Protein AF-A0A2E0SE23-F1 (afdb_monomer)

Foldseek 3Di:
DDDDDFQDKFKWWLVLVVLQLVCLVVAWDQFQPPDDPPPGGGDGDQWWKWKDDQFTWIHGSGDDDPPGGIIGTVQRDNVPHDPVRNQVVCCSAVRNDIDMDIDDSVVVVVQSVQADTIWMFTDDPPDTDIFHCHPVSNGDDDDPDPDDDDDPVVVVVVVPPVVPPD

Mean predicted aligned error: 10.7 Å

pLDDT: mean 74.83, std 22.41, range [27.55, 98.5]

Sequence (166 aa):
MKEIKLKSFLLFNKEKIQEVIDWAVKNPKETGDWYGGYDEPPKKSPTVLIVGDQGVYFMTGGAVTDDHPIAYANGCDPDKDEFDDWWAKKGSTWGGDDGVEVFNLAAIQGVINECTKNMIVGFNEKELTLLPDGPDGEIHLTVSTPSSRMTAEEAARIINEDTKAE

Secondary structure (DSSP, 8-state):
------SEEEEEEHHHHHHHHHHHHHS--SS-SS-S-TTSPPPPSS-EEEEEESEEEEEESS---TT---EEBTT--TTTS-HHHHHHHHHHHT-SS-EEEEEPHHHHHHHHHH-SSEEEEEE-SS-EEEEE--TTS--------------HHHHHHHHTTGGG--

Radius of gyration: 17.36 Å; Cα contacts (8 Å, |Δi|>4): 300; chains: 1; bounding box: 45×38×45 Å

Solvent-accessible surface area (backbone atoms only — not comparable to full-atom values): 9525 Å² total; per-residue (Å²): 129,57,86,79,80,60,78,35,68,44,45,28,53,37,67,45,46,48,49,21,51,54,47,9,66,75,35,56,27,85,45,19,86,85,52,45,58,102,87,41,79,42,49,62,32,53,25,38,28,40,38,35,67,90,24,33,31,37,32,47,30,14,66,80,56,99,81,55,54,70,26,44,24,72,62,16,34,73,94,79,36,58,68,73,56,17,51,52,46,31,41,74,55,82,34,84,64,72,48,72,49,82,44,58,50,70,61,56,50,54,40,53,73,56,26,71,60,28,37,33,44,32,31,46,98,86,49,77,45,82,40,33,27,26,96,82,71,50,75,64,73,79,55,90,73,87,84,87,89,80,59,76,73,65,58,61,58,63,64,64,62,74,74,65,80,122

Structure (mmCIF, N/CA/C/O backbone):
data_AF-A0A2E0SE23-F1
#
_entry.id   AF-A0A2E0SE23-F1
#
loop_
_atom_site.group_PDB
_atom_site.id
_atom_site.type_symbol
_atom_site.label_atom_id
_atom_site.label_alt_id
_atom_site.label_comp_id
_atom_site.label_asym_id
_atom_site.label_entity_id
_atom_site.label_seq_id
_atom_site.pdbx_PDB_ins_code
_atom_site.Cartn_x
_atom_site.Cartn_y
_atom_site.Cartn_z
_atom_site.occupancy
_atom_site.B_iso_or_equiv
_atom_site.auth_seq_id
_atom_site.auth_comp_id
_atom_site.auth_asym_id
_atom_site.auth_atom_id
_atom_site.pdbx_PDB_model_num
ATOM 1 N N . MET A 1 1 ? -20.226 15.364 11.216 1.00 36.78 1 MET A N 1
ATOM 2 C CA . MET A 1 1 ? -19.385 14.313 10.608 1.00 36.78 1 MET A CA 1
ATOM 3 C C . MET A 1 1 ? -20.255 13.546 9.628 1.00 36.78 1 MET A C 1
ATOM 5 O O . MET A 1 1 ? -21.410 13.315 9.957 1.00 36.78 1 MET A O 1
ATOM 9 N N . LYS A 1 2 ? -19.775 13.278 8.410 1.00 38.06 2 LYS A N 1
ATOM 10 C CA . LYS A 1 2 ? -20.506 12.495 7.398 1.00 38.06 2 LYS A CA 1
ATOM 11 C C . LYS A 1 2 ? -19.974 11.077 7.470 1.00 38.06 2 LYS A C 1
ATOM 13 O O . LYS A 1 2 ? -18.765 10.886 7.454 1.00 38.06 2 LYS A O 1
ATOM 18 N N . GLU A 1 3 ? -20.875 10.127 7.622 1.00 41.94 3 GLU A N 1
ATOM 19 C CA . GLU A 1 3 ? -20.553 8.709 7.660 1.00 41.94 3 GLU A CA 1
ATOM 20 C C . GLU A 1 3 ? -20.115 8.271 6.258 1.00 41.94 3 GLU A C 1
ATOM 22 O O . GLU A 1 3 ? -20.832 8.499 5.279 1.00 41.94 3 GLU A O 1
ATOM 27 N N . ILE A 1 4 ? -18.916 7.698 6.142 1.00 52.41 4 ILE A N 1
ATOM 28 C CA . ILE A 1 4 ? -18.509 6.996 4.923 1.00 52.41 4 ILE A CA 1
ATOM 29 C C . ILE A 1 4 ? -18.867 5.537 5.132 1.00 52.41 4 ILE A C 1
ATOM 31 O O . ILE A 1 4 ? -18.245 4.852 5.939 1.00 52.41 4 ILE A O 1
ATOM 35 N N . LYS A 1 5 ? -19.844 5.049 4.369 1.00 60.25 5 LYS A N 1
ATOM 36 C CA . LYS A 1 5 ? -20.099 3.617 4.281 1.00 60.25 5 LYS A CA 1
ATOM 37 C C . LYS A 1 5 ? -19.144 3.016 3.254 1.00 60.25 5 LYS A C 1
ATOM 39 O O . LYS A 1 5 ? -19.364 3.143 2.049 1.00 60.25 5 LYS A O 1
ATOM 44 N N . LEU A 1 6 ? -18.069 2.403 3.735 1.00 70.00 6 LEU A N 1
ATOM 45 C CA . LEU A 1 6 ? -17.184 1.598 2.897 1.00 70.00 6 LEU A CA 1
ATOM 46 C C . LEU A 1 6 ? -17.893 0.289 2.532 1.00 70.00 6 LEU A C 1
ATOM 48 O O . LEU A 1 6 ? -18.594 -0.291 3.361 1.00 70.00 6 LEU A O 1
ATOM 52 N N . LYS A 1 7 ? -17.728 -0.174 1.292 1.00 78.00 7 LYS A N 1
ATOM 53 C CA . LYS A 1 7 ? -18.174 -1.516 0.884 1.00 78.00 7 LYS A CA 1
ATOM 54 C C . LYS A 1 7 ? -17.165 -2.577 1.291 1.00 78.00 7 LYS A C 1
ATOM 56 O O . LYS A 1 7 ? -17.542 -3.674 1.685 1.00 78.00 7 LYS A O 1
ATOM 61 N N . SER A 1 8 ? -15.893 -2.231 1.184 1.00 82.75 8 SER A N 1
ATOM 62 C CA . SER A 1 8 ? -14.765 -3.066 1.559 1.00 82.75 8 SER A CA 1
ATOM 63 C C . SER A 1 8 ? -13.560 -2.174 1.849 1.00 82.75 8 SER A C 1
ATOM 65 O O . SER A 1 8 ? -13.571 -0.973 1.561 1.00 82.75 8 SER A O 1
ATOM 67 N N . PHE A 1 9 ? -12.527 -2.741 2.461 1.00 88.94 9 PHE A N 1
ATOM 68 C CA . PHE A 1 9 ? -11.284 -2.030 2.721 1.00 88.94 9 PHE A CA 1
ATOM 69 C C . PHE A 1 9 ? -10.093 -2.983 2.718 1.00 88.94 9 PHE A C 1
ATOM 71 O O . PHE A 1 9 ? -10.233 -4.189 2.929 1.00 88.94 9 PHE A O 1
ATOM 78 N N . LEU A 1 10 ? -8.912 -2.413 2.510 1.00 91.31 10 LEU A N 1
ATOM 79 C CA . LEU A 1 10 ? -7.627 -3.079 2.640 1.00 91.31 10 LEU A CA 1
ATOM 80 C C . LEU A 1 10 ? -6.764 -2.325 3.648 1.00 91.31 10 LEU A C 1
ATOM 82 O O . LEU A 1 10 ? -6.805 -1.097 3.728 1.00 91.31 10 LEU A O 1
ATOM 86 N N . LEU A 1 11 ? -5.990 -3.078 4.424 1.00 93.62 11 LEU A N 1
ATOM 87 C CA . LEU A 1 11 ? -5.045 -2.539 5.394 1.00 93.62 11 LEU A CA 1
ATOM 88 C C . LEU A 1 11 ? -3.638 -2.644 4.837 1.00 93.62 11 LEU A C 1
ATOM 90 O O . LEU A 1 11 ? -3.261 -3.693 4.322 1.00 93.62 11 LEU A O 1
ATOM 94 N N . PHE A 1 12 ? -2.860 -1.589 5.013 1.00 96.00 12 PHE A N 1
ATOM 95 C CA . PHE A 1 12 ? -1.470 -1.531 4.597 1.00 96.00 12 PHE A CA 1
ATOM 96 C C . PHE A 1 12 ? -0.602 -1.091 5.760 1.00 96.00 12 PHE A C 1
ATOM 98 O O . PHE A 1 12 ? -0.939 -0.136 6.456 1.00 96.00 12 PHE A O 1
ATOM 105 N N . ASN A 1 13 ? 0.544 -1.737 5.941 1.00 95.88 13 ASN A N 1
ATOM 106 C CA . ASN A 1 13 ? 1.507 -1.322 6.949 1.00 95.88 13 ASN A CA 1
ATOM 107 C C . ASN A 1 13 ? 2.054 0.088 6.635 1.00 95.88 13 ASN A C 1
ATOM 109 O O . ASN A 1 13 ? 2.567 0.338 5.541 1.00 95.88 13 ASN A O 1
ATOM 113 N N . LYS A 1 14 ? 1.968 1.000 7.612 1.00 94.88 14 LYS A N 1
ATOM 114 C CA . LYS A 1 14 ? 2.410 2.397 7.486 1.00 94.88 14 LYS A CA 1
ATOM 115 C C . LYS A 1 14 ? 3.885 2.512 7.100 1.00 94.88 14 LYS A C 1
ATOM 117 O O . LYS A 1 14 ? 4.228 3.308 6.231 1.00 94.88 14 LYS A O 1
ATOM 122 N N . GLU A 1 15 ? 4.754 1.742 7.750 1.00 97.50 15 GLU A N 1
ATOM 123 C CA . GLU A 1 15 ? 6.206 1.811 7.547 1.00 97.50 15 GLU A CA 1
ATOM 124 C C . GLU A 1 15 ? 6.571 1.379 6.125 1.00 97.50 15 GLU A C 1
ATOM 126 O O . GLU A 1 15 ? 7.359 2.049 5.463 1.00 97.50 15 GLU A O 1
ATOM 131 N N . LYS A 1 16 ? 5.918 0.334 5.603 1.00 98.12 16 LYS A N 1
ATOM 132 C CA . LYS A 1 16 ? 6.100 -0.101 4.212 1.00 98.12 16 LYS A CA 1
ATOM 133 C C . LYS A 1 16 ? 5.648 0.938 3.198 1.00 98.12 16 LYS A C 1
ATOM 135 O O . LYS A 1 16 ? 6.337 1.153 2.207 1.00 98.12 16 LYS A O 1
ATOM 140 N N . ILE A 1 17 ? 4.545 1.637 3.451 1.00 96.94 17 ILE A N 1
ATOM 141 C CA . ILE A 1 17 ? 4.144 2.749 2.580 1.00 96.94 17 ILE A CA 1
ATOM 142 C C . ILE A 1 17 ? 5.145 3.906 2.675 1.00 96.94 17 ILE A C 1
ATOM 144 O O . ILE A 1 17 ? 5.466 4.511 1.652 1.00 96.94 17 ILE A O 1
ATOM 148 N N . GLN A 1 18 ? 5.675 4.199 3.866 1.00 97.62 18 GLN A N 1
ATOM 149 C CA . GLN A 1 18 ? 6.703 5.226 4.024 1.00 97.62 18 GLN A CA 1
ATOM 150 C C . GLN A 1 18 ? 7.972 4.879 3.230 1.00 97.62 18 GLN A C 1
ATOM 152 O O . GLN A 1 18 ? 8.497 5.755 2.552 1.00 97.62 18 GLN A O 1
ATOM 157 N N . GLU A 1 19 ? 8.410 3.612 3.214 1.00 97.56 19 GLU A N 1
ATOM 158 C CA . GLU A 1 19 ? 9.528 3.156 2.366 1.00 97.56 19 GLU A CA 1
ATOM 159 C C . GLU A 1 19 ? 9.271 3.461 0.875 1.00 97.56 19 GLU A C 1
ATOM 161 O O . GLU A 1 19 ? 10.156 3.966 0.179 1.00 97.56 19 GLU A O 1
ATOM 166 N N . VAL A 1 20 ? 8.047 3.219 0.387 1.00 96.19 20 VAL A N 1
ATOM 167 C CA . VAL A 1 20 ? 7.637 3.527 -0.997 1.00 96.19 20 VAL A CA 1
ATOM 168 C C . VAL A 1 20 ? 7.659 5.030 -1.281 1.00 96.19 20 VAL A C 1
ATOM 170 O O . VAL A 1 20 ? 8.149 5.454 -2.333 1.00 96.19 20 VAL A O 1
ATOM 173 N N . ILE A 1 21 ? 7.153 5.846 -0.353 1.00 94.31 21 ILE A N 1
ATOM 174 C CA . ILE A 1 21 ? 7.164 7.309 -0.473 1.00 94.31 21 ILE A CA 1
ATOM 175 C C . ILE A 1 21 ? 8.603 7.833 -0.513 1.00 94.31 21 ILE A C 1
ATOM 177 O O . ILE A 1 21 ? 8.957 8.591 -1.420 1.00 94.31 21 ILE A O 1
ATOM 181 N N . ASP A 1 22 ? 9.441 7.398 0.427 1.00 95.19 22 ASP A N 1
ATOM 182 C CA . ASP A 1 22 ? 10.838 7.816 0.533 1.00 95.19 22 ASP A CA 1
ATOM 183 C C . ASP A 1 22 ? 11.612 7.449 -0.737 1.00 95.19 22 ASP A C 1
ATOM 185 O O . ASP A 1 22 ? 12.375 8.263 -1.268 1.00 95.19 22 ASP A O 1
ATOM 189 N N . TRP 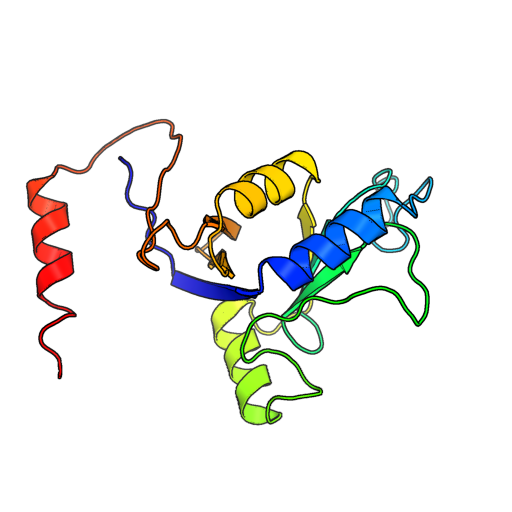A 1 23 ? 11.367 6.251 -1.281 1.00 93.62 23 TRP A N 1
ATOM 190 C CA . TRP A 1 23 ? 11.942 5.831 -2.553 1.00 93.62 23 TRP A CA 1
ATOM 191 C C . TRP A 1 23 ? 11.503 6.722 -3.712 1.00 93.62 23 TRP A C 1
ATOM 193 O O . TRP A 1 23 ? 12.348 7.166 -4.492 1.00 93.62 23 TRP A O 1
ATOM 203 N N . ALA A 1 24 ? 10.201 7.002 -3.829 1.00 90.06 24 ALA A N 1
ATOM 204 C CA . ALA A 1 24 ? 9.663 7.835 -4.899 1.00 90.06 24 ALA A CA 1
ATOM 205 C C . ALA A 1 24 ? 10.272 9.243 -4.876 1.00 90.06 24 ALA A C 1
ATOM 207 O O . ALA A 1 24 ? 10.642 9.766 -5.924 1.00 90.06 24 ALA A O 1
ATOM 208 N N . VAL A 1 25 ? 10.423 9.834 -3.687 1.00 90.75 25 VAL A N 1
ATOM 209 C CA . VAL A 1 25 ? 11.043 11.156 -3.502 1.00 90.7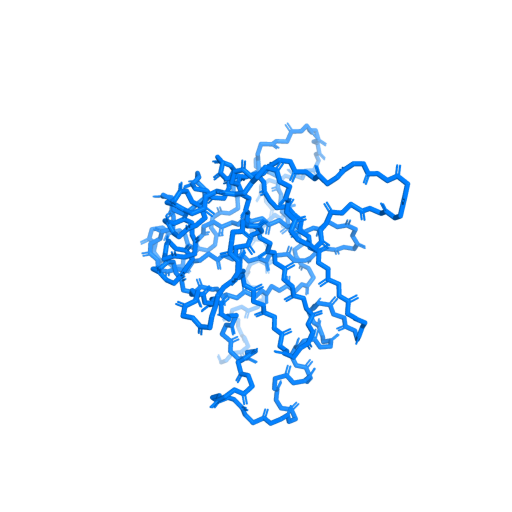5 25 VAL A CA 1
ATOM 210 C C . VAL A 1 25 ? 12.535 11.136 -3.829 1.00 90.75 25 VAL A C 1
ATOM 212 O O . VAL A 1 25 ? 13.033 12.072 -4.454 1.00 90.75 25 VAL A O 1
ATOM 215 N N . LYS A 1 26 ? 13.257 10.086 -3.419 1.00 91.44 26 LYS A N 1
ATOM 216 C CA . LYS A 1 26 ? 14.703 9.955 -3.644 1.00 91.44 26 LYS A CA 1
ATOM 217 C C . LYS A 1 26 ? 15.053 9.671 -5.105 1.00 91.44 26 LYS A C 1
ATOM 219 O O . LYS A 1 26 ? 16.100 10.120 -5.568 1.00 91.44 26 LYS A O 1
ATOM 224 N N . ASN A 1 27 ? 14.194 8.943 -5.818 1.00 87.38 27 ASN A N 1
ATOM 225 C CA . ASN A 1 27 ? 14.443 8.476 -7.181 1.00 87.38 27 ASN A CA 1
ATOM 226 C C . ASN A 1 27 ? 13.366 8.972 -8.170 1.00 87.38 27 ASN A C 1
ATOM 228 O O . ASN A 1 27 ? 12.660 8.158 -8.782 1.00 87.38 27 ASN A O 1
ATOM 232 N N . PRO A 1 28 ? 13.212 10.299 -8.355 1.00 83.19 28 PRO A N 1
ATOM 233 C CA . PRO A 1 28 ? 12.251 10.830 -9.306 1.00 83.19 28 PRO A CA 1
ATOM 234 C C . PRO A 1 28 ? 12.715 10.569 -10.749 1.00 83.19 28 PRO A C 1
ATOM 236 O O . PRO A 1 28 ? 13.898 10.644 -11.075 1.00 83.19 28 PRO A O 1
ATOM 239 N N . LYS A 1 29 ? 11.758 10.326 -11.639 1.00 75.75 29 LYS A N 1
ATOM 240 C CA . LYS A 1 29 ? 11.882 10.390 -13.098 1.00 75.75 29 LYS A CA 1
ATOM 241 C C . LYS A 1 29 ? 11.090 11.557 -13.693 1.00 75.75 29 LYS A C 1
ATOM 243 O O . LYS A 1 29 ? 10.055 11.970 -13.164 1.00 75.75 29 LYS A O 1
ATOM 248 N N . GLU A 1 30 ? 11.549 12.052 -14.841 1.00 65.19 30 GLU A N 1
ATOM 249 C CA . GLU A 1 30 ? 10.858 13.109 -15.596 1.00 65.19 30 GLU A CA 1
ATOM 250 C C . GLU A 1 30 ? 9.457 12.688 -16.068 1.00 65.19 30 GLU A C 1
ATOM 252 O O . GLU A 1 30 ? 8.577 13.532 -16.221 1.00 65.19 30 GLU A O 1
ATOM 257 N N . THR A 1 31 ? 9.245 11.384 -16.252 1.00 62.16 31 THR A N 1
ATOM 258 C CA . THR A 1 31 ? 7.974 10.748 -16.607 1.00 62.16 31 THR A CA 1
ATOM 259 C C . THR A 1 31 ? 7.842 9.455 -15.804 1.00 62.16 31 THR A C 1
ATOM 261 O O . THR A 1 31 ? 8.836 8.752 -15.623 1.00 62.16 31 THR A O 1
ATOM 264 N N . GLY A 1 32 ? 6.659 9.165 -15.256 1.00 57.56 32 GLY A N 1
ATOM 265 C CA . GLY A 1 32 ? 6.410 7.847 -14.671 1.00 57.56 32 GLY A CA 1
ATOM 266 C C . GLY A 1 32 ? 6.335 6.789 -15.769 1.00 57.56 32 GLY A C 1
ATOM 267 O O . GLY A 1 32 ? 5.679 7.021 -16.782 1.00 57.56 32 GLY A O 1
ATOM 268 N N . ASP A 1 33 ? 6.993 5.644 -15.580 1.00 56.78 33 ASP A N 1
ATOM 269 C CA . ASP A 1 33 ? 7.105 4.601 -16.619 1.00 56.78 33 ASP A CA 1
ATOM 270 C C . ASP A 1 33 ? 5.750 3.936 -16.958 1.00 56.78 33 ASP A C 1
ATOM 272 O O . ASP A 1 33 ? 5.633 3.261 -17.977 1.00 56.78 33 ASP A O 1
ATOM 276 N N . TRP A 1 34 ? 4.724 4.130 -16.119 1.00 56.97 34 TRP A N 1
ATOM 277 C CA . TRP A 1 34 ? 3.512 3.301 -16.123 1.00 56.97 34 TRP A CA 1
ATOM 278 C C . TRP A 1 34 ? 2.189 4.065 -16.276 1.00 56.97 34 TRP A C 1
ATOM 280 O O . TRP A 1 34 ? 1.166 3.428 -16.501 1.00 56.97 34 TRP A O 1
ATOM 290 N N . TYR A 1 35 ? 2.169 5.406 -16.170 1.00 54.66 35 TYR A N 1
ATOM 291 C CA . TYR A 1 35 ? 0.905 6.163 -16.171 1.00 54.66 35 TYR A CA 1
ATOM 292 C C . TYR A 1 35 ? 0.917 7.445 -17.018 1.00 54.66 35 TYR A C 1
ATOM 294 O O . TYR A 1 35 ? 1.277 8.540 -16.574 1.00 54.66 35 TYR A O 1
ATOM 302 N N . GLY A 1 36 ? 0.425 7.261 -18.235 1.00 49.09 36 GLY A N 1
ATOM 303 C CA . GLY A 1 36 ? -0.227 8.207 -19.132 1.00 49.09 36 GLY A CA 1
ATOM 304 C C . GLY A 1 36 ? -0.994 7.319 -20.111 1.00 49.09 36 GLY A C 1
ATOM 305 O O . GLY A 1 36 ? -0.427 6.335 -20.589 1.00 49.09 36 GLY A O 1
ATOM 306 N N . GLY A 1 37 ? -2.285 7.561 -20.359 1.00 51.50 37 GLY A N 1
ATOM 307 C CA . GLY A 1 37 ? -2.949 6.888 -21.482 1.00 51.50 37 GLY A CA 1
ATOM 308 C C . GLY A 1 37 ? -2.121 7.089 -22.758 1.00 51.50 37 GLY A C 1
ATOM 309 O O . GLY A 1 37 ? -1.314 8.013 -22.809 1.00 51.50 37 GLY A O 1
ATOM 310 N N . TYR A 1 38 ? -2.309 6.277 -23.801 1.00 53.28 38 TYR A N 1
ATOM 311 C CA . TYR A 1 38 ? -1.572 6.464 -25.067 1.00 53.28 38 TYR A CA 1
ATOM 312 C C . TYR A 1 38 ? -1.598 7.924 -25.582 1.00 53.28 38 TYR A C 1
ATOM 314 O O . TYR A 1 38 ? -0.669 8.342 -26.269 1.00 53.28 38 TYR A O 1
ATOM 322 N N . ASP A 1 39 ? -2.621 8.695 -25.188 1.00 56.75 39 ASP A N 1
ATOM 323 C CA . ASP A 1 39 ? -2.830 10.103 -25.531 1.00 56.75 39 ASP A CA 1
ATOM 324 C C . ASP A 1 39 ? -2.526 11.115 -24.401 1.00 56.75 39 ASP A C 1
ATOM 326 O O . ASP A 1 39 ? -2.569 12.324 -24.642 1.00 56.75 39 ASP A O 1
ATOM 330 N N . GLU A 1 40 ? -2.218 10.678 -23.173 1.00 57.47 40 GLU A N 1
ATOM 331 C CA . GLU A 1 40 ? -1.888 11.580 -22.061 1.00 57.47 40 GLU A CA 1
ATOM 332 C C . GLU A 1 40 ? -0.379 11.608 -21.795 1.00 57.47 40 GLU A C 1
ATOM 334 O O . GLU A 1 40 ? 0.255 10.556 -21.682 1.00 57.47 40 GLU A O 1
ATOM 339 N N . PRO A 1 41 ? 0.224 12.801 -21.637 1.00 58.19 41 PRO A N 1
ATOM 340 C CA . PRO A 1 41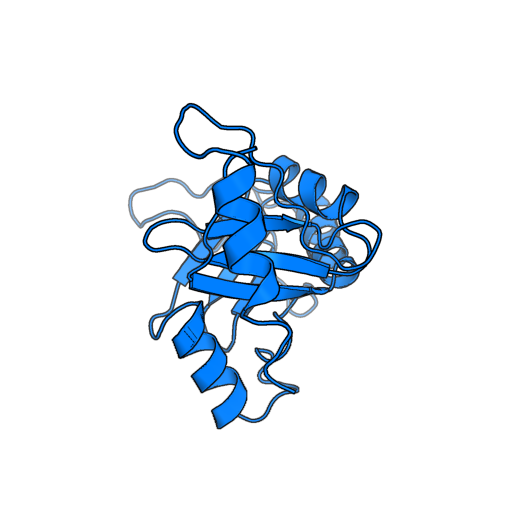 ? 1.617 12.880 -21.243 1.00 58.19 41 PRO A CA 1
ATOM 341 C C . PRO A 1 41 ? 1.787 12.213 -19.870 1.00 58.19 41 PRO A C 1
ATOM 343 O O . PRO A 1 41 ? 0.955 12.436 -18.982 1.00 58.19 41 PRO A O 1
ATOM 346 N N . PRO A 1 42 ? 2.864 11.439 -19.657 1.00 61.44 42 PRO A N 1
ATOM 347 C CA . PRO A 1 42 ? 3.093 10.799 -18.375 1.00 61.44 42 PRO A CA 1
ATOM 348 C C . PRO A 1 42 ? 3.094 11.836 -17.255 1.00 61.44 42 PRO A C 1
ATOM 350 O O . PRO A 1 42 ? 3.677 12.922 -17.394 1.00 61.44 42 PRO A O 1
ATOM 353 N N . LYS A 1 43 ? 2.472 11.512 -16.119 1.00 62.03 43 LYS A N 1
ATOM 354 C CA . LYS A 1 43 ? 2.563 12.392 -14.950 1.00 62.03 43 LYS A CA 1
ATOM 355 C C . LYS A 1 43 ? 4.024 12.475 -14.501 1.00 62.03 43 LYS A C 1
ATOM 357 O O . LYS A 1 43 ? 4.712 11.461 -14.377 1.00 62.03 43 LYS A O 1
ATOM 362 N N . LYS A 1 44 ? 4.497 13.700 -14.254 1.00 65.56 44 LYS A N 1
ATOM 363 C CA . LYS A 1 44 ? 5.830 13.938 -13.690 1.00 65.56 44 LYS A CA 1
ATOM 364 C C . LYS A 1 44 ? 5.874 13.369 -12.275 1.00 65.56 44 LYS A C 1
ATOM 366 O O . LYS A 1 44 ? 4.990 13.660 -11.470 1.00 65.56 44 LYS A O 1
ATOM 371 N N . SER A 1 45 ? 6.892 12.570 -11.990 1.00 69.44 45 SER A N 1
ATOM 372 C CA . SER A 1 45 ? 7.148 12.055 -10.647 1.00 69.44 45 SER A CA 1
ATOM 373 C C . SER A 1 45 ? 7.810 13.154 -9.777 1.00 69.44 45 SER A C 1
ATOM 375 O O . SER A 1 45 ? 8.287 14.156 -10.326 1.00 69.44 45 SER A O 1
ATOM 377 N N . PRO A 1 46 ? 7.838 13.024 -8.440 1.00 78.00 46 PRO A N 1
ATOM 378 C CA . PRO A 1 46 ? 7.614 11.796 -7.682 1.00 78.00 46 PRO A CA 1
ATOM 379 C C . PRO A 1 46 ? 6.121 11.515 -7.407 1.00 78.00 46 PRO A C 1
ATOM 381 O O . PRO A 1 46 ? 5.354 12.409 -7.049 1.00 78.00 46 PRO A O 1
ATOM 384 N N . THR A 1 47 ? 5.699 10.265 -7.613 1.00 82.81 47 THR A N 1
ATOM 385 C CA . THR A 1 47 ? 4.316 9.782 -7.432 1.00 82.81 47 THR A CA 1
ATOM 386 C C . THR A 1 47 ? 4.312 8.407 -6.771 1.00 82.81 47 THR A C 1
ATOM 388 O O . THR A 1 47 ? 5.295 7.665 -6.843 1.00 82.81 47 THR A O 1
ATOM 391 N N . VAL A 1 48 ? 3.189 8.065 -6.141 1.00 88.38 48 VAL A N 1
ATOM 392 C CA . VAL A 1 48 ? 2.928 6.732 -5.590 1.00 88.38 48 VAL A CA 1
ATOM 393 C C . VAL A 1 48 ? 1.699 6.157 -6.277 1.00 88.38 48 VAL A C 1
ATOM 395 O O . VAL A 1 48 ? 0.720 6.866 -6.511 1.00 88.38 48 VAL A O 1
ATOM 398 N N . LEU A 1 49 ? 1.784 4.881 -6.624 1.00 90.25 49 LEU A N 1
ATOM 399 C CA . LEU A 1 49 ? 0.744 4.117 -7.296 1.00 90.25 49 LEU A CA 1
ATOM 400 C C . LEU A 1 49 ? 0.175 3.103 -6.313 1.00 90.25 49 LEU A C 1
ATOM 402 O O . LEU A 1 49 ? 0.951 2.518 -5.562 1.00 90.25 49 LEU A O 1
ATOM 406 N N . ILE A 1 50 ? -1.132 2.865 -6.349 1.00 93.25 50 ILE A N 1
ATOM 407 C CA . ILE A 1 50 ? -1.707 1.598 -5.883 1.00 93.25 50 ILE A CA 1
ATOM 408 C C . ILE A 1 50 ? -2.054 0.766 -7.111 1.00 93.25 50 ILE A C 1
ATOM 410 O O . ILE A 1 50 ? -2.636 1.292 -8.056 1.00 93.25 50 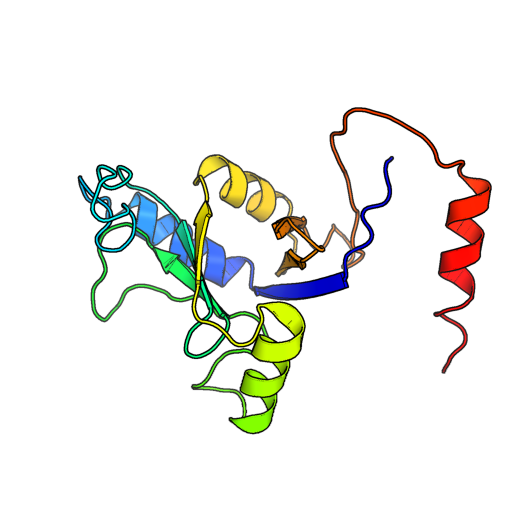ILE A O 1
ATOM 414 N N . VAL A 1 51 ? -1.672 -0.501 -7.109 1.00 93.50 51 VAL A N 1
ATOM 415 C CA . VAL A 1 51 ? -1.855 -1.431 -8.221 1.00 93.50 51 VAL A CA 1
ATOM 416 C C . VAL A 1 51 ? -2.628 -2.634 -7.705 1.00 93.50 51 VAL A C 1
ATOM 418 O O . VAL A 1 51 ? -2.307 -3.160 -6.640 1.00 93.50 51 VAL A O 1
ATOM 421 N N . GLY A 1 52 ? -3.640 -3.063 -8.451 1.00 94.06 52 GLY A N 1
ATOM 422 C CA . GLY A 1 52 ? -4.208 -4.398 -8.332 1.00 94.06 52 GLY A CA 1
ATOM 423 C C . GLY A 1 52 ? -3.819 -5.213 -9.557 1.00 94.06 52 GLY A C 1
ATOM 424 O O . GLY A 1 52 ? -4.242 -4.880 -10.657 1.00 94.06 52 GLY A O 1
ATOM 425 N N . ASP A 1 53 ? -3.0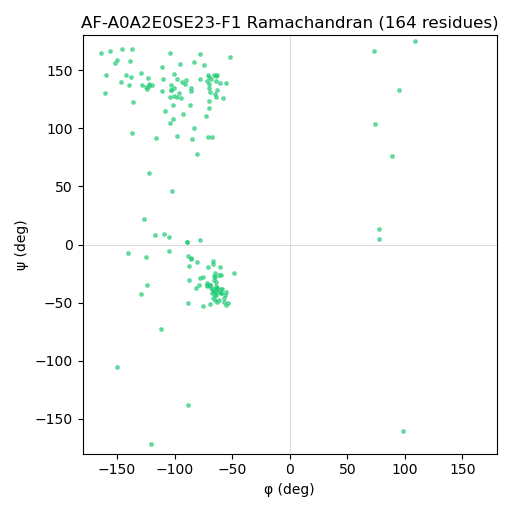22 -6.257 -9.350 1.00 93.25 53 ASP A N 1
ATOM 426 C CA . ASP A 1 53 ? -2.544 -7.211 -10.366 1.00 93.25 53 ASP A CA 1
ATOM 427 C C . ASP A 1 53 ? -2.335 -8.570 -9.668 1.00 93.25 53 ASP A C 1
ATOM 429 O O . ASP A 1 53 ? -3.315 -9.201 -9.245 1.00 93.25 53 ASP A O 1
ATOM 433 N N . GLN A 1 54 ? -1.081 -8.969 -9.419 1.00 94.44 54 GLN A N 1
ATOM 434 C CA . GLN A 1 54 ? -0.719 -10.076 -8.535 1.00 94.44 54 GLN A CA 1
ATOM 435 C C . GLN A 1 54 ? -0.759 -9.604 -7.083 1.00 94.44 54 GLN A C 1
ATOM 437 O O . GLN A 1 54 ? 0.255 -9.273 -6.477 1.00 94.44 54 GLN A O 1
ATOM 442 N N . GLY A 1 55 ? -1.976 -9.511 -6.553 1.00 96.88 55 GLY A N 1
ATOM 443 C CA . GLY A 1 55 ? -2.252 -8.922 -5.250 1.00 96.88 55 GLY A CA 1
ATOM 444 C C . GLY A 1 55 ? -2.722 -7.475 -5.363 1.00 96.88 55 GLY A C 1
ATOM 445 O O . GLY A 1 55 ? -3.197 -7.036 -6.412 1.00 96.88 55 GLY A O 1
ATOM 446 N N . VAL A 1 56 ? -2.617 -6.736 -4.257 1.00 97.12 56 VAL A N 1
ATOM 447 C CA . VAL A 1 56 ? -2.916 -5.296 -4.203 1.00 97.12 56 VAL A CA 1
ATOM 448 C C . VAL A 1 56 ? -1.824 -4.604 -3.405 1.00 97.12 56 VAL A C 1
ATOM 450 O O . VAL A 1 56 ? -1.594 -4.970 -2.253 1.00 97.12 56 VAL A O 1
ATOM 453 N N . TYR A 1 57 ? -1.146 -3.622 -3.991 1.00 97.81 57 TYR A N 1
ATOM 454 C CA . TYR A 1 57 ? 0.060 -3.044 -3.399 1.00 97.81 57 TYR A CA 1
ATOM 455 C C . TYR A 1 57 ? 0.307 -1.592 -3.785 1.00 97.81 57 TYR A C 1
ATOM 457 O O . TYR A 1 57 ? -0.119 -1.130 -4.840 1.00 97.81 57 TYR A O 1
ATOM 465 N N . PHE A 1 58 ? 1.048 -0.881 -2.935 1.00 96.44 58 PHE A N 1
ATOM 466 C CA . PHE A 1 58 ? 1.660 0.391 -3.299 1.00 96.44 58 PHE A CA 1
ATOM 467 C C . PHE A 1 58 ? 3.057 0.195 -3.885 1.00 96.44 58 PHE A C 1
ATOM 469 O O . PHE A 1 58 ? 3.841 -0.609 -3.377 1.00 96.44 58 PHE A O 1
ATOM 476 N N . MET A 1 59 ? 3.388 0.990 -4.900 1.00 93.94 59 MET A N 1
ATOM 477 C CA . MET A 1 59 ? 4.732 1.081 -5.474 1.00 93.94 59 MET A CA 1
ATOM 478 C C . MET A 1 59 ? 5.047 2.505 -5.948 1.00 93.94 59 MET A C 1
ATOM 480 O O . MET A 1 59 ? 4.173 3.375 -6.032 1.00 93.94 59 MET A O 1
ATOM 484 N N . THR A 1 60 ? 6.315 2.761 -6.265 1.00 90.19 60 THR A N 1
ATOM 485 C CA . THR A 1 60 ? 6.728 4.042 -6.844 1.00 90.19 60 THR A CA 1
ATOM 486 C C . THR A 1 60 ? 6.211 4.193 -8.277 1.00 90.19 60 THR A C 1
ATOM 488 O O . THR A 1 60 ? 6.283 3.263 -9.074 1.00 90.19 60 THR A O 1
ATOM 491 N N . GLY A 1 61 ? 5.733 5.389 -8.626 1.00 83.62 61 GLY A N 1
ATOM 492 C CA . GLY A 1 61 ? 5.555 5.791 -10.025 1.00 83.62 61 GLY A CA 1
ATOM 493 C C . GLY A 1 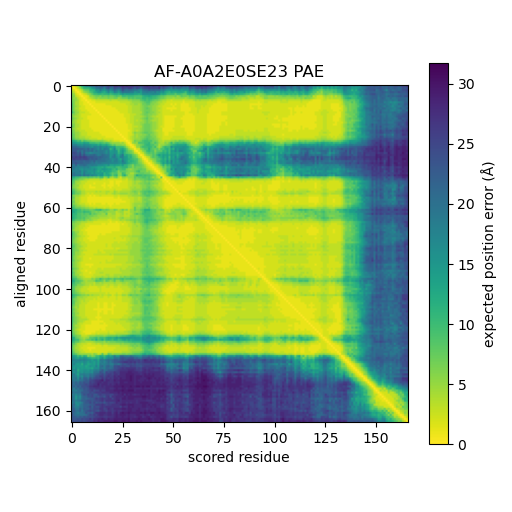61 ? 6.803 6.451 -10.626 1.00 83.62 61 GLY A C 1
ATOM 494 O O . GLY A 1 61 ? 6.747 6.922 -11.758 1.00 83.62 61 GLY A O 1
ATOM 495 N N . GLY A 1 62 ? 7.897 6.550 -9.859 1.00 75.88 62 GLY A N 1
ATOM 496 C CA . GLY A 1 62 ? 9.198 7.075 -10.277 1.00 75.88 62 GLY A CA 1
ATOM 497 C C . GLY A 1 62 ? 10.096 5.995 -10.882 1.00 75.88 62 GLY A C 1
ATOM 498 O O . GLY A 1 62 ? 9.643 5.171 -11.671 1.00 75.88 62 GLY A O 1
ATOM 499 N N . ALA A 1 63 ? 11.390 6.004 -10.544 1.00 77.56 63 ALA A N 1
ATOM 500 C CA . ALA A 1 63 ? 12.315 4.988 -11.040 1.00 77.56 63 ALA A CA 1
ATOM 501 C C . ALA A 1 63 ? 12.040 3.614 -10.414 1.00 77.56 63 ALA A C 1
ATOM 503 O O . ALA A 1 63 ? 12.201 3.432 -9.204 1.00 77.56 63 ALA A O 1
ATOM 504 N N . VAL A 1 64 ? 11.676 2.655 -11.266 1.00 80.81 64 VAL A N 1
ATOM 505 C CA . VAL A 1 64 ? 11.525 1.241 -10.916 1.00 80.81 64 VAL A CA 1
ATOM 506 C C . VAL A 1 64 ? 12.827 0.500 -11.238 1.00 80.81 64 VAL A C 1
ATOM 508 O O . VAL A 1 64 ? 13.342 0.583 -12.355 1.00 80.81 64 VAL A O 1
ATOM 511 N N . THR A 1 65 ? 13.359 -0.200 -10.243 1.00 85.06 65 THR A N 1
ATOM 512 C CA . THR A 1 65 ? 14.554 -1.064 -10.287 1.00 85.06 65 THR A CA 1
ATOM 513 C C . THR A 1 65 ? 14.251 -2.349 -9.518 1.00 85.06 65 THR A C 1
ATOM 515 O O . THR A 1 65 ? 13.261 -2.394 -8.798 1.00 85.06 65 THR A O 1
ATOM 518 N N . ASP A 1 66 ? 15.073 -3.392 -9.610 1.00 85.56 66 ASP A N 1
ATOM 519 C CA . ASP A 1 66 ? 14.789 -4.678 -8.939 1.00 85.56 66 ASP A CA 1
ATOM 520 C C . ASP A 1 66 ? 14.679 -4.581 -7.400 1.00 85.56 66 ASP A C 1
ATOM 522 O O . ASP A 1 66 ? 14.113 -5.461 -6.760 1.00 85.56 66 ASP A O 1
ATOM 526 N N . ASP A 1 67 ? 15.209 -3.515 -6.798 1.00 88.81 67 ASP A N 1
ATOM 527 C CA . ASP A 1 67 ? 15.260 -3.268 -5.354 1.00 88.81 67 ASP A CA 1
ATOM 528 C C . ASP A 1 67 ? 14.256 -2.214 -4.856 1.00 88.81 67 ASP A C 1
ATOM 530 O O . ASP A 1 67 ? 14.296 -1.836 -3.681 1.00 88.81 67 ASP A O 1
ATOM 534 N N . HIS A 1 68 ? 13.355 -1.726 -5.717 1.00 91.69 68 HIS A N 1
ATOM 535 C CA . HIS A 1 68 ? 12.337 -0.775 -5.279 1.00 91.69 68 HIS A CA 1
ATOM 536 C C . HIS A 1 68 ? 11.391 -1.418 -4.245 1.00 91.69 68 HIS A C 1
ATOM 538 O O . HIS A 1 68 ? 11.001 -2.580 -4.383 1.00 91.69 68 HIS A O 1
ATOM 544 N N . PRO A 1 69 ? 10.985 -0.678 -3.202 1.00 96.12 69 PRO A N 1
ATOM 545 C CA . PRO A 1 69 ? 10.057 -1.194 -2.211 1.00 96.12 69 PRO A CA 1
ATOM 546 C C . PRO A 1 69 ? 8.649 -1.347 -2.798 1.00 96.12 69 PRO A C 1
ATOM 548 O O . PRO A 1 69 ? 8.176 -0.505 -3.568 1.00 96.12 69 PRO A O 1
ATOM 551 N N . ILE A 1 70 ? 7.968 -2.402 -2.351 1.00 96.88 70 ILE A N 1
ATOM 552 C CA . ILE A 1 70 ? 6.554 -2.678 -2.604 1.00 96.88 70 ILE A CA 1
ATOM 553 C C . ILE A 1 70 ? 5.860 -2.853 -1.252 1.00 96.88 70 ILE A C 1
ATOM 555 O O . ILE A 1 70 ? 6.368 -3.541 -0.363 1.00 96.88 70 ILE A O 1
ATOM 559 N N . ALA A 1 71 ? 4.690 -2.236 -1.091 1.00 98.00 71 ALA A N 1
ATOM 560 C CA . ALA A 1 71 ? 3.876 -2.361 0.113 1.00 98.00 71 ALA A CA 1
ATOM 561 C C . ALA A 1 71 ? 2.541 -3.036 -0.210 1.00 98.00 71 ALA A C 1
ATOM 563 O O . ALA A 1 71 ? 1.571 -2.367 -0.569 1.00 98.00 71 ALA A O 1
ATOM 564 N N . TYR A 1 72 ? 2.495 -4.361 -0.078 1.00 98.50 72 TYR A N 1
ATOM 565 C CA . TYR A 1 72 ? 1.268 -5.141 -0.233 1.00 98.50 72 TYR A CA 1
ATOM 566 C C . TYR A 1 72 ? 0.242 -4.832 0.862 1.00 98.50 72 TYR A C 1
ATOM 568 O O . TYR A 1 72 ? 0.589 -4.578 2.020 1.00 98.50 72 TYR A O 1
ATOM 576 N N . ALA A 1 73 ? -1.036 -4.885 0.489 1.00 96.81 73 ALA A N 1
ATOM 577 C CA . ALA A 1 73 ? -2.125 -4.969 1.445 1.00 96.81 73 ALA A CA 1
ATOM 578 C C . ALA A 1 73 ? -2.021 -6.281 2.228 1.00 96.81 73 ALA A C 1
ATOM 580 O O . ALA A 1 73 ? -1.659 -7.325 1.686 1.00 96.81 73 ALA A O 1
ATOM 581 N N . ASN A 1 74 ? -2.401 -6.246 3.501 1.00 94.44 74 ASN A N 1
ATOM 582 C CA . ASN A 1 74 ? -2.436 -7.430 4.349 1.00 94.44 74 ASN A CA 1
ATOM 583 C C . ASN A 1 74 ? -3.360 -8.490 3.730 1.00 94.44 74 ASN A C 1
ATOM 585 O O . ASN A 1 74 ? -4.541 -8.205 3.513 1.00 94.44 74 ASN A O 1
ATOM 589 N N . GLY A 1 75 ? -2.872 -9.714 3.523 1.00 93.00 75 GLY A N 1
ATOM 590 C CA . GLY A 1 75 ? -3.632 -10.802 2.899 1.00 93.00 75 GLY A CA 1
ATOM 591 C C . GLY A 1 75 ? -3.741 -10.697 1.374 1.00 93.00 75 GLY A C 1
ATOM 592 O O . GLY A 1 75 ? -4.618 -11.336 0.801 1.00 93.00 75 GLY A O 1
ATOM 593 N N . CYS A 1 76 ? -2.946 -9.830 0.743 1.00 97.06 76 CYS A N 1
ATOM 594 C CA . CYS A 1 76 ? -2.876 -9.664 -0.706 1.00 97.06 76 CYS A CA 1
ATOM 595 C C . CYS A 1 76 ? -1.432 -9.787 -1.235 1.00 97.06 76 CYS A C 1
ATOM 597 O O . CYS A 1 76 ? -1.146 -9.221 -2.288 1.00 97.06 76 CYS A O 1
ATOM 599 N N . ASP A 1 77 ? -0.522 -10.437 -0.502 1.00 97.31 77 ASP A N 1
ATOM 600 C CA . ASP A 1 77 ? 0.888 -10.594 -0.877 1.00 97.31 77 ASP A CA 1
ATOM 601 C C . ASP A 1 77 ? 1.122 -12.007 -1.450 1.00 97.31 77 ASP A C 1
ATOM 603 O O . ASP A 1 77 ? 1.108 -12.975 -0.688 1.00 97.31 77 ASP A O 1
ATOM 607 N N . PRO A 1 78 ? 1.342 -12.164 -2.769 1.00 97.44 78 PRO A N 1
ATOM 608 C CA . PRO A 1 78 ? 1.453 -13.478 -3.406 1.00 97.44 78 PRO A CA 1
ATOM 609 C C . PRO A 1 78 ? 2.689 -14.280 -2.971 1.00 97.44 78 PRO A C 1
ATOM 611 O O . PRO A 1 78 ? 2.718 -15.492 -3.175 1.00 97.44 78 PRO A O 1
ATOM 614 N N . ASP A 1 79 ? 3.692 -13.634 -2.367 1.00 96.81 79 ASP A N 1
ATOM 615 C CA . ASP A 1 79 ? 4.885 -14.311 -1.849 1.00 96.81 79 ASP A CA 1
ATOM 616 C C . ASP A 1 79 ? 4.684 -14.840 -0.417 1.00 96.81 79 ASP A C 1
ATOM 618 O O . ASP A 1 79 ? 5.526 -15.585 0.096 1.00 96.81 79 ASP A O 1
ATOM 622 N N . LYS A 1 80 ? 3.598 -14.437 0.259 1.00 96.50 80 LYS A N 1
ATOM 623 C CA . LYS A 1 80 ? 3.336 -14.762 1.673 1.00 96.50 80 LYS A CA 1
ATOM 624 C C . LYS A 1 80 ? 2.002 -15.453 1.919 1.00 96.50 80 LYS A C 1
ATOM 626 O O . LYS A 1 80 ? 1.919 -16.263 2.840 1.00 96.50 80 LYS A O 1
ATOM 631 N N . ASP A 1 81 ? 0.980 -15.096 1.157 1.00 96.44 81 ASP A N 1
ATOM 632 C CA . ASP A 1 81 ? -0.388 -15.570 1.313 1.00 96.44 81 ASP A CA 1
ATOM 633 C C . ASP A 1 81 ? -0.687 -16.685 0.292 1.00 96.44 81 ASP A C 1
ATOM 635 O O . ASP A 1 81 ? -0.180 -16.678 -0.831 1.00 96.44 81 ASP A O 1
ATOM 639 N N . GLU A 1 82 ? -1.530 -17.652 0.666 1.00 97.12 82 GLU A N 1
ATOM 640 C CA . GLU A 1 82 ? -1.941 -18.736 -0.236 1.00 97.12 82 GLU A CA 1
ATOM 641 C C . GLU A 1 82 ? -2.728 -18.192 -1.438 1.00 97.12 82 GLU A C 1
ATOM 643 O O . GLU A 1 82 ? -3.501 -17.238 -1.309 1.00 97.12 82 GLU A O 1
ATOM 648 N N . PHE A 1 83 ? -2.560 -18.819 -2.610 1.00 96.50 83 PHE A N 1
ATOM 649 C CA . PHE A 1 83 ? -3.118 -18.314 -3.872 1.00 96.50 83 PHE A CA 1
ATOM 650 C C . PHE A 1 83 ? -4.624 -18.044 -3.807 1.00 96.50 83 PHE A C 1
ATOM 652 O O . PHE A 1 83 ? -5.073 -16.952 -4.153 1.00 96.50 83 PHE A O 1
ATOM 659 N N . ASP A 1 84 ? -5.395 -19.023 -3.335 1.00 96.56 84 ASP A N 1
ATOM 660 C CA . ASP A 1 84 ? -6.854 -18.915 -3.276 1.00 96.56 84 ASP A CA 1
ATOM 661 C C . ASP A 1 84 ? -7.310 -17.794 -2.323 1.00 96.56 84 ASP A C 1
ATOM 663 O O . ASP A 1 84 ? -8.316 -17.129 -2.589 1.00 96.56 84 ASP A O 1
ATOM 667 N N . ASP A 1 85 ? -6.546 -17.533 -1.258 1.00 94.94 85 ASP A N 1
ATOM 668 C CA . ASP A 1 85 ? -6.884 -16.543 -0.237 1.00 94.94 85 ASP A CA 1
ATOM 669 C C . ASP A 1 85 ? -6.650 -15.117 -0.742 1.00 94.94 85 ASP A C 1
ATOM 671 O O . ASP A 1 85 ? -7.565 -14.282 -0.705 1.00 94.94 85 ASP A O 1
ATOM 675 N N . TRP A 1 86 ? -5.452 -14.822 -1.261 1.00 95.94 86 TRP A N 1
ATOM 676 C CA . TRP A 1 86 ? -5.157 -13.473 -1.749 1.00 95.94 86 TRP A CA 1
ATOM 677 C C . TRP A 1 86 ? -5.943 -13.145 -3.018 1.00 95.94 86 TRP A C 1
ATOM 679 O O . TRP A 1 86 ? -6.391 -12.006 -3.189 1.00 95.94 86 TRP A O 1
ATOM 689 N N . TRP A 1 87 ? -6.176 -14.137 -3.883 1.00 93.69 87 TRP A N 1
ATOM 690 C CA . TRP A 1 87 ? -6.963 -13.962 -5.100 1.00 93.69 87 TRP A CA 1
ATOM 691 C C . TRP A 1 87 ? -8.422 -13.627 -4.777 1.00 93.69 87 TRP A C 1
ATOM 693 O O . TRP A 1 87 ? -8.972 -12.649 -5.296 1.00 93.69 87 TRP A O 1
ATOM 703 N N . ALA A 1 88 ? -9.049 -14.376 -3.863 1.00 92.75 88 ALA A N 1
ATOM 704 C CA . ALA A 1 88 ? -10.408 -14.087 -3.408 1.00 92.75 88 ALA A CA 1
ATOM 705 C C . ALA A 1 88 ? -10.501 -12.724 -2.700 1.00 92.75 88 ALA A C 1
ATOM 707 O O . ALA A 1 88 ? -11.478 -11.983 -2.878 1.00 92.75 88 ALA A O 1
ATOM 708 N N . LYS A 1 89 ? -9.474 -12.348 -1.928 1.00 90.69 89 LYS A N 1
ATOM 709 C CA . LYS A 1 89 ? -9.415 -11.042 -1.267 1.00 90.69 89 LYS A CA 1
ATOM 710 C C . LYS A 1 89 ? -9.283 -9.886 -2.258 1.00 90.69 89 LYS A C 1
ATOM 712 O O . LYS A 1 89 ? -10.049 -8.928 -2.147 1.00 90.69 89 LYS A O 1
ATOM 717 N N . LYS A 1 90 ? -8.398 -9.974 -3.260 1.00 92.81 90 LYS A N 1
ATOM 718 C CA . LYS A 1 90 ? -8.324 -8.997 -4.366 1.00 92.81 90 LYS A CA 1
ATOM 719 C C . LYS A 1 90 ? -9.688 -8.884 -5.047 1.00 92.81 90 LYS A C 1
ATOM 721 O O . LYS A 1 90 ? -10.244 -7.791 -5.123 1.00 92.81 90 LYS A O 1
ATOM 726 N N . GLY A 1 91 ? -10.269 -10.018 -5.448 1.00 91.12 91 GLY A N 1
ATOM 727 C CA . GLY A 1 91 ? -11.535 -10.061 -6.180 1.00 91.12 91 GLY A CA 1
ATOM 728 C C . GLY A 1 91 ? -12.718 -9.441 -5.427 1.00 91.12 91 GLY A C 1
ATOM 729 O O . GLY A 1 91 ? -13.540 -8.759 -6.033 1.00 91.12 91 GLY A O 1
ATOM 730 N N . SER A 1 92 ? -12.796 -9.631 -4.106 1.00 88.31 92 SER A N 1
ATOM 731 C CA . SER A 1 92 ? -13.857 -9.056 -3.260 1.00 88.31 92 SER A CA 1
ATOM 732 C C . SER A 1 92 ? -13.636 -7.590 -2.862 1.00 88.31 92 SER A C 1
ATOM 734 O O . SER A 1 92 ? -14.577 -6.942 -2.397 1.00 88.31 92 SER A O 1
ATOM 736 N N . THR A 1 93 ? -12.422 -7.054 -3.035 1.00 87.69 93 THR A N 1
ATOM 737 C CA . THR A 1 93 ? -12.069 -5.678 -2.648 1.00 87.69 93 THR A CA 1
ATOM 738 C C . THR A 1 93 ? -11.791 -4.789 -3.856 1.00 87.69 93 THR A C 1
ATOM 740 O O . THR A 1 93 ? -12.617 -3.944 -4.187 1.00 87.69 93 THR A O 1
ATOM 743 N N . TRP A 1 94 ? -10.654 -5.002 -4.517 1.00 88.62 94 TRP A N 1
ATOM 744 C CA . TRP A 1 94 ? -10.207 -4.290 -5.712 1.00 88.62 94 TRP A CA 1
ATOM 745 C C . TRP A 1 94 ? -11.055 -4.628 -6.945 1.00 88.62 94 TRP A C 1
ATOM 747 O O . TRP A 1 94 ? -11.314 -3.770 -7.785 1.00 88.62 94 TRP A O 1
ATOM 757 N N . GLY A 1 95 ? -11.517 -5.876 -7.031 1.00 87.88 95 GLY A N 1
ATOM 758 C CA . GLY A 1 95 ? -12.192 -6.424 -8.203 1.00 87.88 95 GLY A CA 1
ATOM 759 C C . GLY A 1 95 ? -11.326 -7.442 -8.945 1.00 87.88 95 GLY A C 1
ATOM 760 O O . GLY A 1 95 ? -10.184 -7.710 -8.572 1.00 87.88 95 GLY A O 1
ATOM 761 N N . GLY A 1 96 ? -11.905 -8.067 -9.974 1.00 83.56 96 GLY A N 1
ATOM 762 C CA . GLY A 1 96 ? -11.233 -9.118 -10.747 1.00 83.56 96 GLY A CA 1
ATOM 763 C C . GLY A 1 96 ? -10.210 -8.601 -11.762 1.00 83.56 96 GLY A C 1
ATOM 764 O O . GLY A 1 96 ? -9.243 -9.306 -12.040 1.00 83.56 96 GLY A O 1
ATOM 765 N N . ASP A 1 97 ? -10.413 -7.388 -12.280 1.00 83.69 97 ASP A N 1
ATOM 766 C CA . ASP A 1 97 ? -9.565 -6.792 -13.316 1.00 83.69 97 ASP A CA 1
ATOM 767 C C . ASP A 1 97 ? -8.315 -6.121 -12.735 1.00 83.69 97 ASP A C 1
ATOM 769 O O . ASP A 1 97 ? -8.279 -5.701 -11.571 1.00 83.69 97 ASP A O 1
ATOM 773 N N . ASP A 1 98 ? -7.295 -5.998 -13.584 1.00 87.94 98 ASP A N 1
ATOM 774 C CA . ASP A 1 98 ? -6.074 -5.277 -13.253 1.00 87.94 98 ASP A CA 1
ATOM 775 C C . ASP A 1 98 ? -6.291 -3.771 -13.367 1.00 87.94 98 ASP A C 1
ATOM 777 O O . ASP A 1 98 ? -7.004 -3.276 -14.245 1.00 87.94 98 ASP A O 1
ATOM 781 N N . GLY A 1 99 ? -5.675 -3.021 -12.461 1.00 86.31 99 GLY A N 1
ATOM 782 C CA . GLY A 1 99 ? -5.872 -1.584 -12.402 1.00 86.31 99 GLY A CA 1
ATOM 783 C C . GLY A 1 99 ? -4.810 -0.884 -11.585 1.00 86.31 99 GLY A C 1
ATOM 784 O O . GLY A 1 99 ? -4.080 -1.492 -10.803 1.00 86.31 99 GLY A O 1
ATOM 785 N N . VAL A 1 100 ? -4.745 0.428 -11.754 1.00 86.81 100 VAL A N 1
ATOM 786 C CA . VAL A 1 100 ? -3.802 1.271 -11.033 1.00 86.81 100 VAL A CA 1
ATOM 787 C C . VAL A 1 100 ? -4.436 2.629 -10.768 1.00 86.81 100 VAL A C 1
ATOM 789 O O . VAL A 1 100 ? -5.123 3.175 -11.621 1.00 86.81 100 VAL A O 1
ATOM 792 N N . GLU A 1 101 ? -4.200 3.177 -9.582 1.00 86.25 101 GLU A N 1
ATOM 793 C CA . GLU A 1 101 ? -4.597 4.536 -9.217 1.00 86.25 101 GLU A CA 1
ATOM 794 C C . GLU A 1 101 ? -3.364 5.335 -8.796 1.00 86.25 101 GLU A C 1
ATOM 796 O O . GLU A 1 101 ? -2.475 4.837 -8.098 1.00 86.25 101 GLU A O 1
ATOM 801 N N . VAL A 1 102 ? -3.294 6.595 -9.234 1.00 84.25 102 VAL A N 1
ATOM 802 C 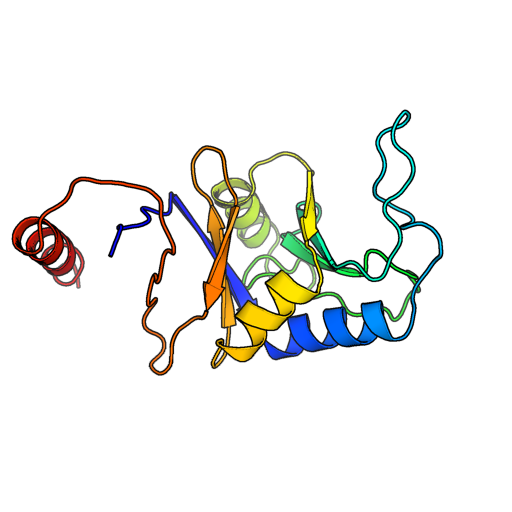CA . VAL A 1 102 ? -2.141 7.474 -8.986 1.00 84.25 102 VAL A CA 1
ATOM 803 C C . VAL A 1 102 ? -2.458 8.442 -7.857 1.00 84.25 102 VAL A C 1
ATOM 805 O O . VAL A 1 102 ? -3.320 9.312 -8.004 1.00 84.25 102 VAL A O 1
ATOM 808 N N . PHE A 1 103 ? -1.679 8.393 -6.780 1.00 83.19 103 PHE A N 1
ATOM 809 C CA . PHE A 1 103 ? -1.784 9.354 -5.689 1.00 83.19 103 PHE A CA 1
ATOM 810 C C . PHE A 1 103 ? -0.751 10.470 -5.779 1.00 83.19 103 PHE A C 1
ATOM 812 O O . PHE A 1 103 ? 0.425 10.280 -6.105 1.00 83.19 103 PHE A O 1
ATOM 819 N N . ASN A 1 104 ? -1.209 11.665 -5.409 1.00 75.94 104 ASN A N 1
ATOM 820 C CA . ASN A 1 104 ? -0.327 12.769 -5.072 1.00 75.94 104 ASN A CA 1
ATOM 821 C C . ASN A 1 104 ? 0.389 12.458 -3.746 1.00 75.94 104 ASN A C 1
ATOM 823 O O . ASN A 1 104 ? -0.262 12.128 -2.753 1.00 75.94 104 ASN A O 1
ATOM 827 N N . LEU A 1 105 ? 1.712 12.630 -3.720 1.00 83.19 105 LEU A N 1
ATOM 828 C CA . LEU A 1 105 ? 2.539 12.393 -2.536 1.00 83.19 105 LEU A CA 1
ATOM 829 C C . LEU A 1 105 ? 2.105 13.163 -1.293 1.00 83.19 105 LEU A C 1
ATOM 831 O O . LEU A 1 105 ? 2.109 12.605 -0.204 1.00 83.19 105 LEU A O 1
ATOM 835 N N . ALA A 1 106 ? 1.714 14.429 -1.433 1.00 82.06 106 ALA A N 1
ATOM 836 C CA . ALA A 1 106 ? 1.289 15.234 -0.295 1.00 82.06 106 ALA A CA 1
ATOM 837 C C . ALA A 1 106 ? 0.013 14.672 0.350 1.00 82.06 106 ALA A C 1
ATOM 839 O O . ALA A 1 106 ? -0.123 14.714 1.570 1.00 82.06 106 ALA A O 1
ATOM 840 N N . ALA A 1 107 ? -0.900 14.117 -0.455 1.00 81.88 107 ALA A N 1
ATOM 841 C CA . ALA A 1 107 ? -2.136 13.526 0.044 1.00 81.88 107 ALA A CA 1
ATOM 842 C C . ALA A 1 107 ? -1.859 12.238 0.831 1.00 81.88 107 ALA A C 1
ATOM 844 O O . ALA A 1 107 ? -2.279 12.120 1.979 1.00 81.88 107 ALA A O 1
ATOM 845 N N . ILE A 1 108 ? -1.102 11.303 0.246 1.00 88.00 108 ILE A N 1
ATOM 846 C CA . ILE A 1 108 ? -0.769 10.040 0.921 1.00 88.00 108 ILE A CA 1
ATOM 847 C C . ILE A 1 108 ? 0.142 10.265 2.137 1.00 88.00 108 ILE A C 1
ATOM 849 O O . ILE A 1 108 ? -0.108 9.689 3.191 1.00 88.00 108 ILE A O 1
ATOM 853 N N . GLN A 1 109 ? 1.132 11.163 2.053 1.00 89.50 109 GLN A N 1
ATOM 854 C CA . GLN A 1 109 ? 1.995 11.498 3.190 1.00 89.50 109 GLN A CA 1
ATOM 855 C C . GLN A 1 109 ? 1.199 12.131 4.339 1.00 89.50 109 GLN A C 1
ATOM 857 O O . GLN A 1 109 ? 1.481 11.847 5.501 1.00 89.50 109 GLN A O 1
ATOM 862 N N . GLY A 1 110 ? 0.197 12.963 4.029 1.00 87.06 110 GLY A N 1
ATOM 863 C CA . GLY A 1 110 ? -0.711 13.525 5.029 1.00 87.06 110 GLY A CA 1
ATOM 864 C C . GLY A 1 110 ? -1.411 12.433 5.837 1.00 87.06 110 GLY A C 1
ATOM 865 O O . GLY A 1 110 ? -1.332 12.436 7.061 1.00 87.06 110 GLY A O 1
ATOM 866 N N . VAL A 1 111 ? -1.993 11.443 5.153 1.00 88.75 111 VAL A N 1
ATOM 867 C CA . VAL A 1 111 ? -2.660 10.305 5.806 1.00 88.75 111 VAL A CA 1
ATOM 868 C C . VAL A 1 111 ? -1.668 9.448 6.594 1.00 88.75 111 VAL A C 1
ATOM 870 O O . VAL A 1 111 ? -1.938 9.094 7.739 1.00 88.75 111 VAL A O 1
ATOM 873 N N . ILE A 1 112 ? -0.491 9.154 6.035 1.00 92.12 112 ILE A N 1
ATOM 874 C CA . ILE A 1 112 ? 0.549 8.365 6.713 1.00 92.12 112 ILE A CA 1
ATOM 875 C C . ILE A 1 112 ? 0.999 9.012 8.023 1.00 92.12 112 ILE A C 1
ATOM 877 O O . ILE A 1 112 ? 1.203 8.312 9.017 1.00 92.12 112 ILE A O 1
ATOM 881 N N . ASN A 1 113 ? 1.099 10.340 8.067 1.00 90.62 113 ASN A N 1
ATOM 882 C CA . ASN A 1 113 ? 1.453 11.060 9.289 1.00 90.62 113 ASN A CA 1
ATOM 883 C C . ASN A 1 113 ? 0.396 10.905 10.394 1.00 90.62 113 ASN A C 1
ATOM 885 O O . ASN A 1 113 ? 0.752 10.949 11.570 1.00 90.62 113 ASN A O 1
ATOM 889 N N . GLU A 1 114 ? -0.867 10.692 10.024 1.00 87.38 114 GLU A N 1
ATOM 890 C CA . GLU A 1 114 ? -1.986 10.466 10.946 1.00 87.38 114 GLU A CA 1
ATOM 891 C C . GLU A 1 114 ? -2.159 8.989 11.341 1.00 87.38 114 GLU A C 1
ATOM 893 O O . GLU A 1 114 ? -2.787 8.697 12.356 1.00 87.38 114 GLU A O 1
ATOM 898 N N . CYS A 1 115 ? -1.595 8.049 10.575 1.00 85.44 115 CYS A N 1
ATOM 899 C CA . CYS A 1 115 ? -1.652 6.619 10.889 1.00 85.44 115 CYS A CA 1
ATOM 900 C C . CYS A 1 115 ? -0.817 6.294 12.135 1.00 85.44 115 CYS A C 1
ATOM 902 O O . CYS A 1 115 ? 0.305 6.792 12.284 1.00 85.44 115 CYS A O 1
ATOM 904 N N . THR A 1 116 ? -1.293 5.380 12.977 1.00 87.50 116 THR A N 1
ATOM 905 C CA . THR A 1 116 ? -0.480 4.781 14.043 1.00 87.50 116 THR A CA 1
ATOM 906 C C . THR A 1 116 ? 0.261 3.552 13.543 1.00 87.50 116 THR A C 1
ATOM 908 O O . THR A 1 116 ? 1.483 3.491 13.687 1.00 87.50 116 THR A O 1
ATOM 911 N N . LYS A 1 117 ? -0.436 2.608 12.900 1.00 88.19 117 LYS A N 1
ATOM 912 C CA . LYS A 1 117 ? 0.150 1.340 12.442 1.00 88.19 117 LYS A CA 1
ATOM 913 C C . LYS A 1 117 ? -0.136 1.044 10.975 1.00 88.19 117 LYS A C 1
ATOM 915 O O . LYS A 1 117 ? 0.756 0.590 10.256 1.00 88.19 117 LYS A O 1
ATOM 920 N N . ASN A 1 118 ? -1.359 1.281 10.530 1.00 89.12 118 ASN A N 1
ATOM 921 C CA . ASN A 1 118 ? -1.830 0.956 9.198 1.00 89.12 118 ASN A CA 1
ATOM 922 C C . ASN A 1 118 ? 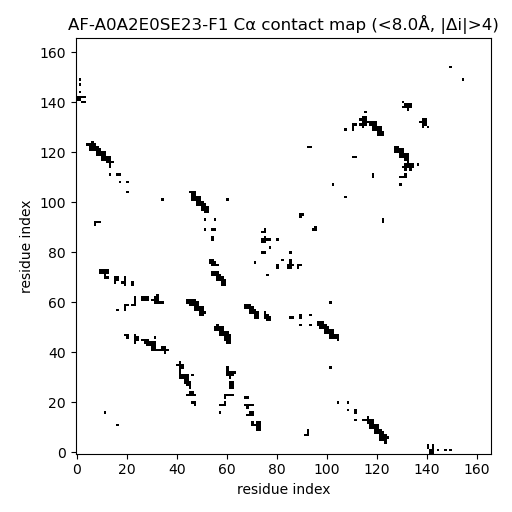-2.494 2.156 8.531 1.00 89.12 118 ASN A C 1
ATOM 924 O O . ASN A 1 118 ? -3.179 2.949 9.166 1.00 89.12 118 ASN A O 1
ATOM 928 N N . MET A 1 119 ? -2.360 2.216 7.213 1.00 91.50 119 MET A N 1
ATOM 929 C CA . MET A 1 119 ? -3.251 3.002 6.377 1.00 91.50 119 MET A CA 1
ATOM 930 C C . MET A 1 119 ? -4.382 2.105 5.877 1.00 91.50 119 MET A C 1
ATOM 932 O O . MET A 1 119 ? -4.160 0.951 5.500 1.00 91.50 119 MET A O 1
ATOM 936 N N . ILE A 1 120 ? -5.593 2.646 5.858 1.00 89.81 120 ILE A N 1
ATOM 937 C CA . ILE A 1 120 ? -6.781 1.990 5.328 1.00 89.81 120 ILE A CA 1
ATOM 938 C C . ILE A 1 120 ? -7.034 2.543 3.930 1.00 89.81 120 ILE A C 1
ATOM 940 O O . ILE A 1 120 ? -7.142 3.755 3.733 1.00 89.81 120 ILE A O 1
ATOM 944 N N . VAL A 1 121 ? -7.176 1.641 2.968 1.00 90.81 121 VAL A N 1
ATOM 945 C CA . VAL A 1 121 ? -7.693 1.949 1.638 1.00 90.81 121 VAL A CA 1
ATOM 946 C C . VAL A 1 121 ? -9.119 1.432 1.580 1.00 90.81 121 VAL A C 1
ATOM 948 O O . VAL A 1 121 ? -9.351 0.226 1.527 1.00 90.81 121 VAL A O 1
ATOM 951 N N . GLY A 1 122 ? -10.075 2.347 1.664 1.00 87.38 122 GLY A N 1
ATOM 952 C CA . GLY A 1 122 ? -11.496 2.046 1.601 1.00 87.38 122 GLY A CA 1
ATOM 953 C C . GLY A 1 122 ? -12.022 2.118 0.172 1.00 87.38 122 GLY A C 1
ATOM 954 O O . GLY A 1 122 ? -11.711 3.062 -0.552 1.00 87.38 122 GLY A O 1
ATOM 955 N N . PHE A 1 123 ? -12.865 1.161 -0.201 1.00 82.25 123 PHE A N 1
ATOM 956 C CA . PHE A 1 123 ? -13.526 1.103 -1.501 1.00 82.25 123 PHE A CA 1
ATOM 957 C C . PHE A 1 123 ? -15.024 1.362 -1.336 1.00 82.25 123 PHE A C 1
ATOM 959 O O . PHE A 1 123 ? -15.694 0.771 -0.479 1.00 82.25 123 PHE A O 1
ATOM 966 N N . ASN A 1 124 ? -15.565 2.245 -2.170 1.00 77.06 124 ASN A N 1
ATOM 967 C CA . ASN A 1 124 ? -17.003 2.422 -2.352 1.00 77.06 124 ASN A CA 1
ATOM 968 C C . ASN A 1 124 ? -17.388 2.168 -3.825 1.00 77.06 124 ASN A C 1
ATOM 970 O O . ASN A 1 124 ? -16.579 1.671 -4.599 1.00 77.06 124 ASN A O 1
ATOM 974 N N . GLU A 1 125 ? -18.634 2.441 -4.229 1.00 67.12 125 GLU A N 1
ATOM 975 C CA . GLU A 1 125 ? -19.100 2.129 -5.596 1.00 67.12 125 GLU A CA 1
ATOM 976 C C . GLU A 1 125 ? -18.316 2.806 -6.719 1.00 67.12 125 GLU A C 1
ATOM 978 O O . GLU A 1 125 ? -18.355 2.318 -7.846 1.00 67.12 125 GLU A O 1
ATOM 983 N N . LYS A 1 126 ? -17.691 3.953 -6.447 1.00 70.00 126 LYS A N 1
ATOM 984 C CA . LYS A 1 126 ? -17.072 4.789 -7.482 1.00 70.00 126 LYS A CA 1
ATOM 985 C C . LYS A 1 126 ? -15.744 5.410 -7.075 1.00 70.00 126 LYS A C 1
ATOM 987 O O . LYS A 1 126 ? -15.117 6.061 -7.901 1.00 70.00 126 LYS A O 1
ATOM 992 N N . GLU A 1 127 ? -15.346 5.279 -5.818 1.00 75.19 127 GLU A N 1
ATOM 993 C CA . GLU A 1 127 ? -14.223 6.015 -5.262 1.00 75.19 127 GLU A CA 1
ATOM 994 C C . GLU A 1 127 ? -13.429 5.141 -4.294 1.00 75.19 127 GLU A C 1
ATOM 996 O O . GLU A 1 127 ? -13.971 4.326 -3.536 1.00 75.19 127 GLU A O 1
ATOM 1001 N N . LEU A 1 128 ? -12.127 5.391 -4.300 1.00 84.12 128 LEU A N 1
ATOM 1002 C CA . LEU A 1 128 ? -11.174 4.905 -3.322 1.00 84.12 128 LEU A CA 1
ATOM 1003 C C . LEU A 1 128 ? -10.881 6.041 -2.333 1.00 84.12 128 LEU A C 1
ATOM 1005 O O . LEU A 1 128 ? -10.673 7.186 -2.732 1.00 84.12 128 LEU A O 1
ATOM 1009 N N . THR A 1 129 ? -10.877 5.740 -1.036 1.00 85.44 129 THR A N 1
ATOM 1010 C CA . THR A 1 129 ? -10.557 6.699 0.034 1.00 85.44 129 THR A CA 1
ATOM 1011 C C . THR A 1 129 ? -9.380 6.208 0.876 1.00 85.44 129 THR A C 1
ATOM 1013 O O . THR A 1 129 ? -9.336 5.040 1.252 1.00 85.44 129 THR A O 1
ATOM 1016 N N . LEU A 1 130 ? -8.446 7.105 1.202 1.00 87.69 130 LEU A N 1
ATOM 1017 C CA . LEU A 1 130 ? -7.342 6.842 2.130 1.00 87.69 130 LEU A CA 1
ATOM 1018 C C . LEU A 1 130 ? -7.715 7.341 3.527 1.00 87.69 130 LEU A C 1
ATOM 1020 O O . LEU A 1 130 ? -8.164 8.480 3.666 1.00 87.69 130 LEU A O 1
ATOM 1024 N N . LEU A 1 131 ? -7.540 6.505 4.547 1.00 86.94 131 LEU A N 1
ATOM 1025 C CA . LEU A 1 131 ? -7.907 6.821 5.928 1.00 86.94 131 LEU A CA 1
ATOM 1026 C C . LEU A 1 131 ? -6.815 6.338 6.897 1.00 86.94 131 LEU A C 1
ATOM 1028 O O . LEU A 1 131 ? -6.239 5.270 6.668 1.00 86.94 131 LEU A O 1
ATOM 1032 N N . PRO A 1 132 ? -6.535 7.075 7.983 1.00 87.44 132 PRO A N 1
ATOM 1033 C CA . PRO A 1 132 ? -5.694 6.571 9.060 1.00 87.44 132 PRO A CA 1
ATOM 1034 C C . PRO A 1 132 ? -6.452 5.545 9.917 1.00 87.44 132 PRO A C 1
ATOM 1036 O O . PRO A 1 132 ? -7.677 5.595 10.029 1.00 87.44 132 PRO A O 1
ATOM 1039 N N . ASP A 1 133 ? -5.723 4.639 10.566 1.00 76.38 133 ASP A N 1
ATOM 1040 C CA . ASP A 1 133 ? -6.260 3.652 11.516 1.00 76.38 133 ASP A CA 1
ATOM 1041 C C . ASP A 1 133 ? -6.569 4.209 12.920 1.00 76.38 133 ASP A C 1
ATOM 1043 O O . ASP A 1 133 ? -6.988 3.458 13.798 1.00 76.38 133 ASP A O 1
ATOM 1047 N N . GLY A 1 134 ? -6.397 5.520 13.122 1.00 58.47 134 GLY A N 1
ATOM 1048 C CA . GLY A 1 134 ? -6.693 6.220 14.372 1.00 58.47 134 GLY A CA 1
ATOM 1049 C C . GLY A 1 134 ? -5.696 5.943 15.513 1.00 58.47 134 GLY A C 1
ATOM 1050 O O . GLY A 1 134 ? -4.878 5.024 15.428 1.00 58.47 134 GLY A O 1
ATOM 1051 N N . PRO A 1 135 ? -5.731 6.750 16.596 1.00 47.97 135 PRO A N 1
ATOM 1052 C CA . PRO A 1 135 ? -4.819 6.626 17.739 1.00 47.97 135 PRO A CA 1
ATOM 1053 C C . PRO A 1 135 ? -4.969 5.316 18.536 1.00 47.97 135 PRO A C 1
ATOM 1055 O O . PRO A 1 135 ? -3.991 4.877 19.136 1.00 47.97 135 PRO A O 1
ATOM 1058 N N . ASP A 1 136 ? -6.144 4.674 18.490 1.00 48.91 136 ASP A N 1
ATOM 1059 C CA . ASP A 1 136 ? -6.481 3.488 19.297 1.00 48.91 136 ASP A CA 1
ATOM 1060 C C . ASP A 1 136 ? -6.763 2.223 18.451 1.00 48.91 136 ASP A C 1
ATOM 1062 O O . ASP A 1 136 ? -7.217 1.206 18.973 1.00 48.91 136 ASP A O 1
ATOM 1066 N N . GLY A 1 137 ? -6.512 2.267 17.135 1.00 41.34 137 GLY A N 1
ATOM 1067 C CA . GLY A 1 137 ? -6.931 1.215 16.196 1.00 41.34 137 GLY A CA 1
ATOM 1068 C C . GLY A 1 137 ? -8.422 1.265 15.825 1.00 41.34 137 GLY A C 1
ATOM 1069 O O . GLY A 1 137 ? -8.905 0.379 15.117 1.00 41.34 137 GLY A O 1
ATOM 1070 N N . GLU A 1 138 ? -9.150 2.288 16.288 1.00 37.97 138 GLU A N 1
ATOM 1071 C CA . GLU A 1 138 ? -10.503 2.613 15.838 1.00 37.97 138 GLU A CA 1
ATOM 1072 C C . GLU A 1 138 ? -10.473 3.497 14.580 1.00 37.97 138 GLU A C 1
ATOM 1074 O O . GLU A 1 138 ? -9.787 4.520 14.509 1.00 37.97 138 GLU A O 1
ATOM 1079 N N . ILE A 1 139 ? -11.274 3.122 13.579 1.00 43.09 139 ILE A N 1
ATOM 1080 C CA . ILE A 1 139 ? -11.397 3.842 12.307 1.00 43.09 139 ILE A CA 1
ATOM 1081 C C . ILE A 1 139 ? -12.139 5.170 12.542 1.00 43.09 139 ILE A C 1
ATOM 1083 O O . ILE A 1 139 ? -13.366 5.243 12.460 1.00 43.09 139 ILE A O 1
ATOM 1087 N N . HIS A 1 140 ? -11.408 6.255 12.799 1.00 37.81 140 HIS A N 1
ATOM 1088 C CA . HIS A 1 140 ? -11.997 7.592 12.902 1.00 37.81 140 HIS A CA 1
ATOM 1089 C C . HIS A 1 140 ? -12.136 8.235 11.515 1.00 37.81 140 HIS A C 1
ATOM 1091 O O . HIS A 1 140 ? -11.251 8.930 11.016 1.00 37.81 140 HIS A O 1
ATOM 1097 N N . LEU A 1 141 ? -13.293 8.016 10.884 1.00 39.00 141 LEU A N 1
ATOM 1098 C CA . LEU A 1 141 ? -13.668 8.630 9.608 1.00 39.00 141 LEU A CA 1
ATOM 1099 C C . LEU A 1 141 ? -13.882 10.146 9.763 1.00 39.00 141 LEU A C 1
ATOM 1101 O O . LEU A 1 141 ? -14.989 10.607 10.052 1.00 39.00 141 LEU A O 1
ATOM 1105 N N . THR A 1 142 ? -12.843 10.948 9.524 1.00 30.91 142 THR A N 1
ATOM 1106 C CA . THR A 1 142 ? -12.980 12.412 9.464 1.00 30.91 142 THR A CA 1
ATOM 1107 C C . THR A 1 142 ? -13.084 12.866 8.013 1.00 30.91 142 THR A C 1
ATOM 1109 O O . THR A 1 142 ? -12.089 13.107 7.339 1.00 30.91 142 THR A O 1
ATOM 1112 N N . VAL A 1 143 ? -14.311 12.996 7.507 1.00 35.66 143 VAL A N 1
ATOM 1113 C CA . VAL A 1 143 ? -14.551 13.539 6.161 1.00 35.66 143 VAL A CA 1
ATOM 1114 C C . VAL A 1 143 ? -14.628 15.056 6.228 1.00 35.66 143 VAL A C 1
ATOM 1116 O O . VAL A 1 143 ? -15.541 15.608 6.854 1.00 35.66 143 VAL A O 1
ATOM 1119 N N . SER A 1 144 ? -13.739 15.745 5.514 1.00 27.55 144 SER A N 1
ATOM 1120 C CA . SER A 1 144 ? -14.047 17.094 5.045 1.00 27.55 144 SER A CA 1
ATOM 1121 C C . SER A 1 144 ? -15.068 16.952 3.915 1.00 27.55 144 SER A C 1
ATOM 1123 O O . SER A 1 144 ? -14.818 16.362 2.870 1.00 27.55 144 SER A O 1
ATOM 1125 N N . THR A 1 145 ? -16.301 17.378 4.161 1.00 29.47 145 THR A N 1
ATOM 1126 C CA . THR A 1 145 ? -17.375 17.226 3.167 1.00 29.47 145 THR A CA 1
ATOM 1127 C C . THR A 1 145 ? -17.666 18.543 2.492 1.00 29.47 145 THR A C 1
ATOM 1129 O O . THR A 1 145 ? -17.470 19.595 3.104 1.00 29.47 145 THR A O 1
ATOM 1132 N N . PRO A 1 146 ? -18.388 18.475 1.367 1.00 28.92 146 PRO A N 1
ATOM 1133 C CA . PRO A 1 146 ? -19.633 19.221 1.340 1.00 28.92 146 PRO A CA 1
ATOM 1134 C C . PRO A 1 146 ? -20.851 18.301 1.497 1.00 28.92 146 PRO A C 1
ATOM 1136 O O . PRO A 1 146 ? -21.063 17.336 0.763 1.00 28.92 146 PRO A O 1
ATOM 1139 N N . SER A 1 147 ? -21.665 18.693 2.473 1.00 35.59 147 SER A N 1
ATOM 1140 C CA . SER A 1 147 ? -23.129 18.663 2.499 1.00 35.59 147 SER A CA 1
ATOM 1141 C C . SER A 1 147 ? -23.889 17.335 2.677 1.00 35.59 147 SER A C 1
ATOM 1143 O O . SER A 1 147 ? -24.190 16.607 1.736 1.00 35.59 147 SER A O 1
ATOM 1145 N N . SER A 1 148 ? -24.369 17.192 3.919 1.00 35.03 148 SER A N 1
ATOM 1146 C CA . SER A 1 148 ? -25.778 17.015 4.327 1.00 35.03 148 SER A CA 1
ATOM 1147 C C . SER A 1 148 ? -26.366 15.611 4.557 1.00 35.03 148 SER A C 1
ATOM 1149 O O . SER A 1 148 ? -26.328 14.748 3.690 1.00 35.03 148 SER A O 1
ATOM 1151 N N . ARG A 1 149 ? -27.061 15.528 5.711 1.00 34.41 149 ARG A N 1
ATOM 1152 C CA . ARG A 1 149 ? -28.155 14.615 6.113 1.00 34.41 149 ARG A CA 1
ATOM 1153 C C . ARG A 1 149 ? -27.793 13.279 6.776 1.00 34.41 149 ARG A C 1
ATOM 1155 O O . ARG A 1 149 ? -27.993 12.232 6.183 1.00 34.41 149 ARG A O 1
ATOM 1162 N N . MET A 1 150 ? -27.412 13.316 8.052 1.00 36.62 150 MET A N 1
ATOM 1163 C CA . MET A 1 150 ? -27.835 12.288 9.022 1.00 36.62 150 MET A CA 1
ATOM 1164 C C . MET A 1 150 ? -27.703 12.828 10.449 1.00 36.62 150 MET A C 1
ATOM 1166 O O . MET A 1 150 ? -26.834 13.667 10.705 1.00 36.62 150 MET A O 1
ATOM 1170 N N . THR A 1 151 ? -28.601 12.420 11.350 1.00 37.91 151 THR A N 1
ATOM 1171 C CA . THR A 1 151 ? -28.612 12.881 12.749 1.00 37.91 151 THR A CA 1
ATOM 1172 C C . THR A 1 151 ? -27.869 11.909 13.670 1.00 37.91 151 THR A C 1
ATOM 1174 O O . THR A 1 151 ? -27.723 10.728 13.369 1.00 37.91 151 THR A O 1
ATOM 1177 N N . ALA A 1 152 ? -27.361 12.412 14.800 1.00 35.22 152 ALA A N 1
ATOM 1178 C CA . ALA A 1 152 ? -26.464 11.668 15.691 1.00 35.22 152 ALA A CA 1
ATOM 1179 C C . ALA A 1 152 ? -27.114 10.446 16.376 1.00 35.22 152 ALA A C 1
ATOM 1181 O O . ALA A 1 152 ? -26.418 9.486 16.697 1.00 35.22 152 ALA A O 1
ATOM 1182 N N . GLU A 1 153 ? -28.435 10.454 16.574 1.00 36.38 153 GLU A N 1
ATOM 1183 C CA . GLU A 1 153 ? -29.164 9.323 17.171 1.00 36.38 153 GLU A CA 1
ATOM 1184 C C . GLU A 1 153 ? -29.335 8.148 16.196 1.00 36.38 153 GLU A C 1
ATOM 1186 O O . GLU A 1 153 ? -29.373 6.996 16.625 1.00 36.38 153 GLU A O 1
ATOM 1191 N N . GLU A 1 154 ? -29.374 8.411 14.886 1.00 39.41 154 GLU A N 1
ATOM 1192 C CA . GLU A 1 154 ? -29.467 7.365 13.857 1.00 39.41 154 GLU A CA 1
ATOM 1193 C C . GLU A 1 154 ? -28.146 6.588 13.728 1.00 39.41 154 GLU A C 1
ATOM 1195 O O . GLU A 1 154 ? -28.163 5.370 13.557 1.00 39.41 154 GLU A O 1
ATOM 1200 N N . ALA A 1 155 ? -27.008 7.265 13.914 1.00 38.56 155 ALA A N 1
ATOM 1201 C CA . ALA A 1 155 ? -25.675 6.661 13.862 1.00 38.5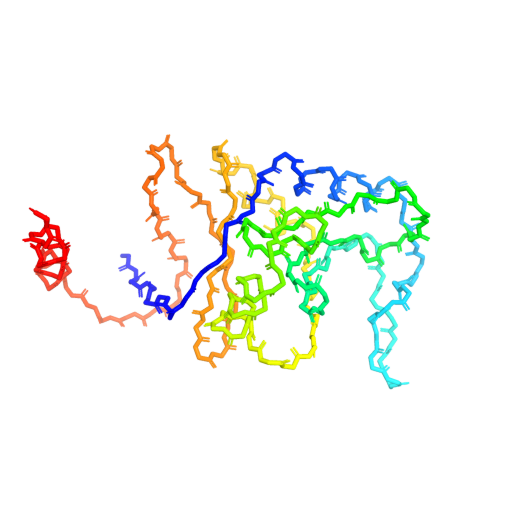6 155 ALA A CA 1
ATOM 1202 C C . ALA A 1 155 ? -25.394 5.702 15.040 1.00 38.56 155 ALA A C 1
ATOM 1204 O O . ALA A 1 155 ? -24.795 4.644 14.862 1.00 38.56 155 ALA A O 1
ATOM 1205 N N . ALA A 1 156 ? -25.870 6.023 16.250 1.00 37.62 156 ALA A N 1
ATOM 1206 C CA . ALA A 1 156 ? -25.607 5.220 17.451 1.00 37.62 156 ALA A CA 1
ATOM 1207 C C . ALA A 1 156 ? -26.337 3.860 17.470 1.00 37.62 156 ALA A C 1
ATOM 1209 O O . ALA A 1 156 ? -25.956 2.953 18.214 1.00 37.62 156 ALA A O 1
ATOM 1210 N N . ARG A 1 157 ? -27.400 3.707 16.668 1.00 38.22 157 ARG A N 1
ATOM 1211 C CA . ARG A 1 157 ? -28.206 2.479 16.622 1.00 38.22 157 ARG A CA 1
ATOM 1212 C C . ARG A 1 157 ? -27.543 1.370 15.804 1.00 38.22 157 ARG A C 1
ATOM 1214 O O . ARG A 1 157 ? -27.632 0.214 16.193 1.00 38.22 157 ARG A O 1
ATOM 1221 N N . ILE A 1 158 ? -26.841 1.735 14.732 1.00 43.62 158 ILE A N 1
ATOM 1222 C CA . ILE A 1 158 ? -26.202 0.796 13.796 1.00 43.62 158 ILE A CA 1
ATOM 1223 C C . ILE A 1 158 ? -24.972 0.126 14.439 1.00 43.62 158 ILE A C 1
ATOM 1225 O O . ILE A 1 158 ? -24.751 -1.065 14.265 1.00 43.62 158 ILE A O 1
ATOM 1229 N N . ILE A 1 159 ? -24.230 0.859 15.275 1.00 41.09 159 ILE A N 1
ATOM 1230 C CA . ILE A 1 159 ? -22.991 0.391 15.929 1.00 41.09 159 ILE A CA 1
ATOM 1231 C C . ILE A 1 159 ? -23.233 -0.765 16.930 1.00 41.09 159 ILE A C 1
ATOM 1233 O O . ILE A 1 159 ? -22.372 -1.619 17.129 1.00 41.09 159 ILE A O 1
ATOM 1237 N N . ASN A 1 160 ? -24.405 -0.815 17.572 1.00 39.75 160 ASN A N 1
ATOM 1238 C CA . ASN A 1 160 ? -24.691 -1.768 18.656 1.00 39.75 160 ASN A CA 1
ATOM 1239 C C . ASN A 1 160 ? -25.256 -3.123 18.192 1.00 39.75 160 ASN A C 1
ATOM 1241 O O . ASN A 1 160 ? -25.397 -4.027 19.020 1.00 39.75 160 ASN A O 1
ATOM 1245 N N . GLU A 1 161 ? -25.632 -3.268 16.919 1.00 41.34 161 GLU A N 1
ATOM 1246 C CA . GLU A 1 161 ? -26.204 -4.521 16.402 1.00 41.34 161 GLU A CA 1
ATOM 1247 C C . GLU A 1 161 ? -25.119 -5.501 15.921 1.00 41.34 161 GLU A C 1
ATOM 1249 O O . GLU A 1 161 ? -25.271 -6.702 16.133 1.00 41.34 161 GLU A O 1
ATOM 1254 N N . ASP A 1 162 ? -23.976 -5.011 15.426 1.00 39.22 162 ASP A N 1
ATOM 1255 C CA . ASP A 1 162 ? -22.864 -5.855 14.946 1.00 39.22 162 ASP A CA 1
ATOM 1256 C C . ASP A 1 162 ? -21.878 -6.298 16.048 1.00 39.22 162 ASP A C 1
ATOM 1258 O O . ASP A 1 162 ? -21.093 -7.219 15.850 1.00 39.22 162 ASP A O 1
ATOM 1262 N N . THR A 1 163 ? -21.942 -5.710 17.248 1.00 34.94 163 THR A N 1
ATOM 1263 C CA . THR A 1 163 ? -21.109 -6.096 18.410 1.00 34.94 163 THR A CA 1
ATOM 1264 C C . THR A 1 163 ? -21.734 -7.186 19.292 1.00 34.94 163 THR A C 1
ATOM 1266 O O . THR A 1 163 ? -21.160 -7.556 20.313 1.00 34.94 163 THR A O 1
ATOM 1269 N N . LYS A 1 164 ? -22.910 -7.716 18.923 1.00 33.81 164 LYS A N 1
ATOM 1270 C CA . LYS A 1 164 ? -23.627 -8.772 19.672 1.00 33.81 164 LYS A CA 1
ATOM 1271 C C . LYS A 1 164 ? -23.631 -10.144 18.992 1.00 33.81 164 LYS A C 1
ATOM 1273 O O . LYS A 1 164 ? -24.351 -11.034 19.442 1.00 33.81 164 LYS A O 1
ATOM 1278 N N . ALA A 1 165 ? -22.862 -10.311 17.921 1.00 40.31 165 ALA A N 1
ATOM 1279 C CA . ALA A 1 165 ? -22.715 -11.577 17.214 1.00 40.31 165 ALA A CA 1
ATOM 1280 C C . ALA A 1 165 ? -21.388 -12.283 17.553 1.00 40.31 165 ALA A C 1
ATOM 1282 O O . ALA A 1 165 ? -20.719 -12.765 16.649 1.00 40.31 165 ALA A O 1
ATOM 1283 N N . GLU A 1 166 ? -21.033 -12.353 18.842 1.00 33.72 166 GLU A N 1
ATOM 1284 C CA . GLU A 1 166 ? -20.153 -13.377 19.441 1.00 33.72 166 GLU A CA 1
ATOM 1285 C C . GLU A 1 166 ? -20.644 -13.730 20.853 1.00 33.72 166 GLU A C 1
ATOM 1287 O O . GLU A 1 166 ? -20.960 -12.797 21.631 1.00 33.72 166 GLU A O 1
#

Nearest PDB structures (foldseek):
  5frq-assembly1_C  TM=6.533E-01  e=1.026E+00  Helicobacter pylori 26695